Protein AF-A0AAW5SKD8-F1 (afdb_monomer_lite)

pLDDT: mean 79.46, std 9.54, range [43.84, 90.75]

Radius of gyration: 17.84 Å; chains: 1; bounding box: 37×30×56 Å

Organism: Mycolicibacterium novocastrense (NCBI:txid59813)

Sequence (119 aa):
MSRRPSKRQLEALELVAASRVQYGAEYPERSRRAAKRGHTIVPTFLIDGVAPYGSGHTTWSAVESRGWIVVRHDEVPKHSVAEQVRTYSTVTGFKTTTIPAHEEPIGSSWAGRYCSATC

Foldseek 3Di:
DDDDDDPLLVVVLVLQVVLQKKWFDLDQVVCVVCVVVQDDDDIAIDGNSHHDPDCNRVSVVVCVVVLQKDAPPVPQAKDKDAWDWDWDQDPVGIDIDIRHIDIDGPDPGRIDSRMHGDD

Structure (mmCIF, N/CA/C/O backbone):
data_AF-A0AAW5SKD8-F1
#
_entry.id   AF-A0AAW5SKD8-F1
#
loop_
_atom_site.group_PDB
_atom_site.id
_atom_site.type_symbol
_atom_site.label_atom_id
_atom_site.label_alt_id
_atom_site.label_comp_id
_atom_site.label_asym_id
_atom_site.label_entity_id
_atom_site.label_seq_id
_atom_site.pdbx_PDB_ins_code
_atom_site.Cartn_x
_atom_site.Cartn_y
_atom_site.Cartn_z
_atom_site.occupancy
_atom_site.B_iso_or_equiv
_atom_site.auth_seq_id
_atom_site.auth_comp_id
_atom_site.auth_asym_id
_atom_site.auth_atom_id
_atom_site.pdbx_PDB_model_num
ATOM 1 N N . MET A 1 1 ? -1.286 -3.388 -29.406 1.00 43.84 1 MET A N 1
ATOM 2 C CA . MET A 1 1 ? -0.249 -2.388 -29.754 1.00 43.84 1 MET A CA 1
ATOM 3 C C . MET A 1 1 ? 0.587 -2.095 -28.516 1.00 43.84 1 MET A C 1
ATOM 5 O O . MET A 1 1 ? 0.086 -1.450 -27.604 1.00 43.84 1 MET A O 1
ATOM 9 N N . SER A 1 2 ? 1.824 -2.599 -28.453 1.00 56.75 2 SER A N 1
ATOM 10 C CA . SER A 1 2 ? 2.762 -2.249 -27.378 1.00 56.75 2 SER A CA 1
ATOM 11 C C . SER A 1 2 ? 3.218 -0.802 -27.578 1.00 56.75 2 SER A C 1
ATOM 13 O O . SER A 1 2 ? 3.886 -0.478 -28.561 1.00 56.75 2 SER A O 1
ATOM 15 N N . ARG A 1 3 ? 2.765 0.101 -26.704 1.00 69.00 3 ARG A N 1
ATOM 16 C CA . ARG A 1 3 ? 3.181 1.508 -26.713 1.00 69.00 3 ARG A CA 1
ATOM 17 C C . ARG A 1 3 ? 4.540 1.573 -26.021 1.00 69.00 3 ARG A C 1
ATOM 19 O O . ARG A 1 3 ? 4.642 1.138 -24.878 1.00 69.00 3 ARG A O 1
ATOM 26 N N . ARG A 1 4 ? 5.561 2.101 -26.708 1.00 81.31 4 ARG A N 1
ATOM 27 C CA . ARG A 1 4 ? 6.901 2.288 -26.128 1.00 81.31 4 ARG A CA 1
ATOM 28 C C . ARG A 1 4 ? 6.794 3.001 -24.768 1.00 81.31 4 ARG A C 1
ATOM 30 O O . ARG A 1 4 ? 6.057 3.991 -24.692 1.00 81.31 4 ARG A O 1
ATOM 37 N N . PRO A 1 5 ? 7.498 2.525 -23.726 1.00 83.50 5 PRO A N 1
ATOM 38 C CA . PRO A 1 5 ? 7.490 3.171 -22.421 1.00 83.50 5 PRO A CA 1
ATOM 39 C C . PRO A 1 5 ? 8.001 4.612 -22.518 1.00 83.50 5 PRO A C 1
ATOM 41 O O . PRO A 1 5 ? 8.941 4.901 -23.260 1.00 83.50 5 PRO A O 1
ATOM 44 N N . SER A 1 6 ? 7.403 5.525 -21.756 1.00 88.12 6 SER A N 1
ATOM 45 C CA . SER A 1 6 ? 7.990 6.851 -21.546 1.00 88.12 6 SER A CA 1
ATOM 46 C C . SER A 1 6 ? 9.228 6.752 -20.649 1.00 88.12 6 SER A C 1
ATOM 48 O O . SER A 1 6 ? 9.383 5.787 -19.903 1.00 88.12 6 SER A O 1
ATOM 50 N N . LYS A 1 7 ? 10.081 7.784 -20.648 1.00 89.12 7 LYS A N 1
ATOM 51 C CA . LYS A 1 7 ? 11.273 7.831 -19.782 1.00 89.12 7 LYS A CA 1
ATOM 52 C C . LYS A 1 7 ? 10.944 7.550 -18.307 1.00 89.12 7 LYS A C 1
ATOM 54 O O . LYS A 1 7 ? 11.589 6.720 -17.687 1.00 89.12 7 LYS A O 1
ATOM 59 N N . ARG A 1 8 ? 9.870 8.152 -17.783 1.00 88.19 8 ARG A N 1
ATOM 60 C CA . ARG A 1 8 ? 9.416 7.928 -16.398 1.00 88.19 8 ARG A CA 1
ATOM 61 C C . ARG A 1 8 ? 8.910 6.506 -16.140 1.00 88.19 8 ARG A C 1
ATOM 63 O O . ARG A 1 8 ? 9.002 6.019 -15.023 1.00 88.19 8 ARG A O 1
ATOM 70 N N . GLN A 1 9 ? 8.349 5.845 -17.154 1.00 89.25 9 GLN A N 1
ATOM 71 C CA . GLN A 1 9 ? 7.934 4.444 -17.038 1.00 89.25 9 GLN A CA 1
ATOM 72 C C . GLN A 1 9 ? 9.144 3.511 -17.043 1.00 89.25 9 GLN A C 1
ATOM 74 O O . GLN A 1 9 ? 9.144 2.554 -16.282 1.00 89.25 9 GLN A O 1
ATOM 79 N N . LEU A 1 10 ? 10.177 3.807 -17.839 1.00 90.31 10 LEU A N 1
ATOM 80 C CA . LEU A 1 10 ? 11.447 3.075 -17.786 1.00 90.31 10 LEU A CA 1
ATOM 81 C C . LEU A 1 10 ? 12.107 3.219 -16.413 1.00 90.31 10 LEU A C 1
ATOM 83 O O . LEU A 1 10 ? 12.431 2.211 -15.804 1.00 90.31 10 LEU A O 1
ATOM 87 N N . GLU A 1 11 ? 12.198 4.443 -15.885 1.00 89.31 11 GLU A N 1
ATOM 88 C CA . GLU A 1 11 ? 12.722 4.698 -14.534 1.00 89.31 11 GLU A CA 1
ATOM 89 C C . GLU A 1 11 ? 11.941 3.910 -13.466 1.00 89.31 11 GLU A C 1
ATOM 91 O O . GLU A 1 11 ? 12.532 3.308 -12.573 1.00 89.31 11 GLU A O 1
ATOM 96 N N . ALA A 1 12 ? 10.609 3.847 -13.571 1.00 87.56 12 ALA A N 1
ATOM 97 C CA . ALA A 1 12 ? 9.793 3.040 -12.664 1.00 87.56 12 ALA A CA 1
ATOM 98 C C . ALA A 1 12 ? 10.125 1.538 -12.760 1.00 87.56 12 ALA A C 1
ATOM 100 O O . ALA A 1 12 ? 10.262 0.874 -11.734 1.00 87.56 12 ALA A O 1
ATOM 101 N N . LEU A 1 13 ? 10.299 1.004 -13.973 1.00 89.56 13 LEU A N 1
ATOM 102 C CA . LEU A 1 13 ? 10.683 -0.397 -14.180 1.00 89.56 13 LEU A CA 1
ATOM 103 C C . LEU A 1 13 ? 12.089 -0.694 -13.644 1.00 89.56 13 LEU A C 1
ATOM 105 O O . LEU A 1 13 ? 12.286 -1.724 -13.003 1.00 89.56 13 LEU A O 1
ATOM 109 N N . GLU A 1 14 ? 13.042 0.220 -13.831 1.00 90.75 14 GLU A N 1
ATOM 110 C CA . GLU A 1 14 ? 14.396 0.114 -13.276 1.00 90.75 14 GLU A CA 1
ATOM 111 C C . GLU A 1 14 ? 14.380 0.083 -11.743 1.00 90.75 14 GLU A C 1
ATOM 113 O O . GLU A 1 14 ? 15.077 -0.727 -11.132 1.00 90.75 14 GLU A O 1
ATOM 118 N N . LEU A 1 15 ? 13.543 0.905 -11.102 1.00 89.44 15 LEU A N 1
ATOM 119 C CA . LEU A 1 15 ? 13.384 0.900 -9.645 1.00 89.44 15 LEU A CA 1
ATOM 120 C C . LEU A 1 15 ? 12.797 -0.420 -9.126 1.00 89.44 15 LEU A C 1
ATOM 122 O O . LEU A 1 15 ? 13.221 -0.903 -8.071 1.00 89.44 15 LEU A O 1
ATOM 126 N N . VAL A 1 16 ? 11.845 -1.017 -9.851 1.00 87.44 16 VAL A N 1
ATOM 127 C CA . VAL A 1 16 ? 11.302 -2.343 -9.510 1.00 87.44 16 VAL A CA 1
ATOM 128 C C . VAL A 1 16 ? 12.361 -3.426 -9.698 1.00 87.44 16 VAL A C 1
ATOM 130 O O . VAL A 1 16 ? 12.546 -4.240 -8.797 1.00 87.44 16 VAL A O 1
ATOM 133 N N . ALA A 1 17 ? 13.102 -3.409 -10.810 1.00 86.62 17 ALA A N 1
ATOM 134 C CA . ALA A 1 17 ? 14.188 -4.356 -11.068 1.00 86.62 17 ALA A CA 1
ATOM 135 C C . ALA A 1 17 ? 15.298 -4.263 -10.006 1.00 86.62 17 ALA A C 1
ATOM 137 O O . ALA A 1 17 ? 15.799 -5.279 -9.529 1.00 86.62 17 ALA A O 1
ATOM 138 N N . ALA A 1 18 ? 15.614 -3.049 -9.547 1.00 87.12 18 ALA A N 1
ATOM 139 C CA . ALA A 1 18 ? 16.532 -2.802 -8.437 1.00 87.12 18 ALA A CA 1
ATOM 140 C C . ALA A 1 18 ? 15.954 -3.182 -7.058 1.00 87.12 18 ALA A C 1
ATOM 142 O O . ALA A 1 18 ? 16.607 -2.975 -6.035 1.00 87.12 18 ALA A O 1
ATOM 143 N N . SER A 1 19 ? 14.727 -3.710 -6.998 1.00 84.38 19 SER A N 1
ATOM 144 C CA . SER A 1 19 ? 14.020 -4.042 -5.760 1.00 84.38 19 SER A CA 1
ATOM 145 C C . SER A 1 19 ? 13.936 -2.855 -4.785 1.00 84.38 19 SER A C 1
ATOM 147 O O . SER A 1 19 ? 14.027 -3.024 -3.571 1.00 84.38 19 SER A O 1
ATOM 149 N N . ARG A 1 20 ? 13.790 -1.627 -5.287 1.00 86.31 20 ARG A N 1
ATOM 150 C CA . ARG A 1 20 ? 13.678 -0.409 -4.457 1.00 86.31 20 ARG A CA 1
ATOM 151 C C . ARG A 1 20 ? 12.237 -0.008 -4.159 1.00 86.31 20 ARG A C 1
ATOM 153 O O . ARG A 1 20 ? 11.987 0.942 -3.420 1.00 86.31 20 ARG A O 1
ATOM 160 N N . VAL A 1 21 ? 11.289 -0.744 -4.729 1.00 87.19 21 VAL A N 1
ATOM 161 C CA . VAL A 1 21 ? 9.862 -0.449 -4.658 1.00 87.19 21 VAL A CA 1
ATOM 162 C C . VAL A 1 21 ? 9.195 -1.369 -3.651 1.00 87.19 21 VAL A C 1
ATOM 164 O O . VAL A 1 21 ? 9.376 -2.586 -3.666 1.00 87.19 21 VAL A O 1
ATOM 167 N N . GLN A 1 22 ? 8.405 -0.767 -2.780 1.00 85.62 22 GLN A N 1
ATOM 168 C CA . GLN A 1 22 ? 7.535 -1.438 -1.829 1.00 85.62 22 GLN A CA 1
ATOM 169 C C . GLN A 1 22 ? 6.090 -1.043 -2.129 1.00 85.62 22 GLN A C 1
ATOM 171 O O . GLN A 1 22 ? 5.831 -0.036 -2.789 1.00 85.62 22 GLN A O 1
ATOM 176 N N . TYR A 1 23 ? 5.149 -1.830 -1.627 1.00 83.25 23 TYR A N 1
ATOM 177 C CA . TYR A 1 23 ? 3.734 -1.498 -1.652 1.00 83.25 23 TYR A CA 1
ATOM 178 C C . TYR A 1 23 ? 3.224 -1.429 -0.217 1.00 83.25 23 TYR A C 1
ATOM 180 O O . TYR A 1 23 ? 3.483 -2.338 0.578 1.00 83.25 23 TYR A O 1
ATOM 188 N N . GLY A 1 24 ? 2.580 -0.321 0.145 1.00 81.19 24 GLY A N 1
ATOM 189 C CA . GLY A 1 24 ? 2.235 -0.071 1.535 1.00 81.19 24 GLY A CA 1
ATOM 190 C C . GLY A 1 24 ? 1.833 1.353 1.884 1.00 81.19 24 GLY A C 1
ATOM 191 O O . GLY A 1 24 ? 1.508 2.164 1.023 1.00 81.19 24 GLY A O 1
ATOM 192 N N . ALA A 1 25 ? 1.867 1.664 3.178 1.00 80.62 25 ALA A N 1
ATOM 193 C CA . ALA A 1 25 ? 1.653 3.015 3.679 1.00 80.62 25 ALA A CA 1
ATOM 194 C C . ALA A 1 25 ? 2.972 3.694 4.061 1.00 80.62 25 ALA A C 1
ATOM 196 O O . ALA A 1 25 ? 3.716 3.187 4.897 1.00 80.62 25 ALA A O 1
ATOM 197 N N . GLU A 1 26 ? 3.197 4.891 3.513 1.00 81.44 26 GLU A N 1
ATOM 198 C CA . GLU A 1 26 ? 4.344 5.761 3.823 1.00 81.44 26 GLU A CA 1
ATOM 199 C C . GLU A 1 26 ? 4.443 6.088 5.322 1.00 81.44 26 GLU A C 1
ATOM 201 O O . GLU A 1 26 ? 5.528 6.167 5.891 1.00 81.44 26 GLU A O 1
ATOM 206 N N . TYR A 1 27 ? 3.291 6.220 5.989 1.00 82.25 27 TYR A N 1
ATOM 207 C CA . TYR A 1 27 ? 3.199 6.490 7.424 1.00 82.25 27 TYR A CA 1
ATOM 208 C C . TYR A 1 27 ? 2.425 5.371 8.145 1.00 82.25 27 TYR A C 1
ATOM 210 O O . TYR A 1 27 ? 1.216 5.515 8.381 1.00 82.25 27 TYR A O 1
ATOM 218 N N . PRO A 1 28 ? 3.089 4.265 8.537 1.00 76.19 28 PRO A N 1
ATOM 219 C CA . PRO A 1 28 ? 2.440 3.105 9.154 1.00 76.19 28 PRO A CA 1
ATOM 220 C C . PRO A 1 28 ? 1.650 3.446 10.423 1.00 76.19 28 PRO A C 1
ATOM 222 O O . PRO A 1 28 ? 0.481 3.090 10.548 1.00 76.19 28 PRO A O 1
ATOM 225 N N . GLU A 1 29 ? 2.231 4.225 11.342 1.00 78.44 29 GLU A N 1
ATOM 226 C CA . GLU A 1 29 ? 1.570 4.576 12.611 1.00 78.44 29 GLU A CA 1
ATOM 227 C C . GLU A 1 29 ? 0.375 5.517 12.439 1.00 78.44 29 GLU A C 1
ATOM 229 O O . GLU A 1 29 ? -0.576 5.492 13.226 1.00 78.44 29 GLU A O 1
ATOM 234 N N . ARG A 1 30 ? 0.407 6.380 11.419 1.00 81.19 30 ARG A N 1
ATOM 235 C CA . ARG A 1 30 ? -0.745 7.219 11.069 1.00 81.19 30 ARG A CA 1
ATOM 236 C C . ARG A 1 30 ? -1.868 6.350 10.515 1.00 81.19 30 ARG A C 1
ATOM 238 O O . ARG A 1 30 ? -3.021 6.519 10.902 1.00 81.19 30 ARG A O 1
ATOM 245 N N . SER A 1 31 ? -1.507 5.405 9.659 1.00 78.94 31 SER A N 1
ATOM 246 C CA . SER A 1 31 ? -2.436 4.499 8.995 1.00 78.94 31 SER A CA 1
ATOM 247 C C . SER A 1 31 ? -3.100 3.542 9.984 1.00 78.94 31 SER A C 1
ATOM 249 O O . SER A 1 31 ? -4.322 3.441 10.006 1.00 78.94 31 SER A O 1
ATOM 251 N N . ARG A 1 32 ? -2.332 2.981 10.926 1.00 76.19 32 ARG A N 1
ATOM 252 C CA . ARG A 1 32 ? -2.863 2.186 12.043 1.00 76.19 32 ARG A CA 1
ATOM 253 C C . ARG A 1 32 ? -3.826 2.989 12.917 1.00 76.19 32 ARG A C 1
ATOM 255 O O . ARG A 1 32 ? -4.868 2.489 13.326 1.00 76.19 32 ARG A O 1
ATOM 262 N N . ARG A 1 33 ? -3.512 4.255 13.214 1.00 80.00 33 ARG A N 1
ATOM 263 C CA . ARG A 1 33 ? -4.420 5.132 13.979 1.00 80.00 33 ARG A CA 1
ATOM 264 C C . ARG A 1 33 ? -5.713 5.446 13.228 1.00 80.00 33 ARG A C 1
ATOM 266 O O . ARG A 1 33 ? -6.750 5.594 13.871 1.00 80.00 33 ARG A O 1
ATOM 273 N N . ALA A 1 34 ? -5.649 5.571 11.908 1.00 79.44 34 ALA A N 1
ATOM 274 C CA . ALA A 1 34 ? -6.807 5.819 11.061 1.00 79.44 34 ALA A CA 1
ATOM 275 C C . ALA A 1 34 ? -7.697 4.571 10.926 1.00 79.44 34 ALA A C 1
ATOM 277 O O . ALA A 1 34 ? -8.907 4.687 11.117 1.00 79.44 34 ALA A O 1
ATOM 278 N N . ALA A 1 35 ? -7.110 3.389 10.719 1.00 75.44 35 ALA A N 1
ATOM 279 C CA . ALA A 1 35 ? -7.833 2.115 10.686 1.00 75.44 35 ALA A CA 1
ATOM 280 C C . ALA A 1 35 ? -8.564 1.840 12.011 1.00 75.44 35 ALA A C 1
ATOM 282 O O . ALA A 1 35 ? -9.777 1.650 12.026 1.00 75.44 35 ALA A O 1
ATOM 283 N N . LYS A 1 36 ? -7.897 2.084 13.149 1.00 75.88 36 LYS A N 1
ATOM 284 C CA . LYS A 1 36 ? -8.513 2.065 14.491 1.00 75.88 36 LYS A CA 1
ATOM 285 C C . LYS A 1 36 ? -9.689 3.030 14.690 1.00 75.88 36 LYS A C 1
ATOM 287 O O . LYS A 1 36 ? -10.314 2.985 15.751 1.00 75.88 36 LYS A O 1
ATOM 292 N N . ARG A 1 37 ? -9.943 3.954 13.763 1.00 78.25 37 ARG A N 1
ATOM 293 C CA . ARG A 1 37 ? -11.086 4.884 13.761 1.00 78.25 37 ARG A CA 1
ATOM 294 C C . ARG A 1 37 ? -12.108 4.553 12.665 1.00 78.25 37 ARG A C 1
ATOM 296 O O . ARG A 1 37 ? -13.049 5.316 12.488 1.00 78.25 37 ARG A O 1
ATOM 303 N N . GLY A 1 38 ? -11.932 3.440 11.954 1.00 69.06 38 GLY A N 1
ATOM 304 C CA . GLY A 1 38 ? -12.792 2.999 10.859 1.00 69.06 38 GLY A CA 1
ATOM 305 C C . GLY A 1 38 ? -12.503 3.663 9.517 1.00 69.06 38 GLY A C 1
ATOM 306 O O . GLY A 1 38 ? -13.367 3.662 8.647 1.00 69.06 38 GLY A O 1
ATOM 307 N N . HIS A 1 39 ? -11.320 4.255 9.329 1.00 76.62 39 HIS A N 1
ATOM 308 C CA . HIS A 1 39 ? -10.933 4.795 8.028 1.00 76.62 39 HIS A CA 1
ATOM 309 C C . HIS A 1 39 ? -10.215 3.744 7.187 1.00 76.62 39 HIS A C 1
ATOM 311 O O . HIS A 1 39 ? -9.217 3.167 7.620 1.00 76.62 39 HIS A O 1
ATOM 317 N N . THR A 1 40 ? -10.679 3.570 5.952 1.00 69.00 40 THR A N 1
ATOM 318 C CA . THR A 1 40 ? -9.974 2.785 4.940 1.00 69.00 40 THR A CA 1
ATOM 319 C C . THR A 1 40 ? -8.665 3.474 4.582 1.00 69.00 40 THR A C 1
ATOM 321 O O . THR A 1 40 ? -8.649 4.643 4.195 1.00 69.00 40 THR A O 1
ATOM 324 N N . ILE A 1 41 ? -7.562 2.741 4.692 1.00 72.81 41 ILE A N 1
ATOM 325 C CA . ILE A 1 41 ? -6.270 3.178 4.178 1.00 72.81 41 ILE A CA 1
ATOM 326 C C . ILE A 1 41 ? -6.005 2.449 2.873 1.00 72.81 41 ILE A C 1
ATOM 328 O O . ILE A 1 41 ? -6.062 1.223 2.821 1.00 72.81 41 ILE A O 1
ATOM 332 N N . VAL A 1 42 ? -5.706 3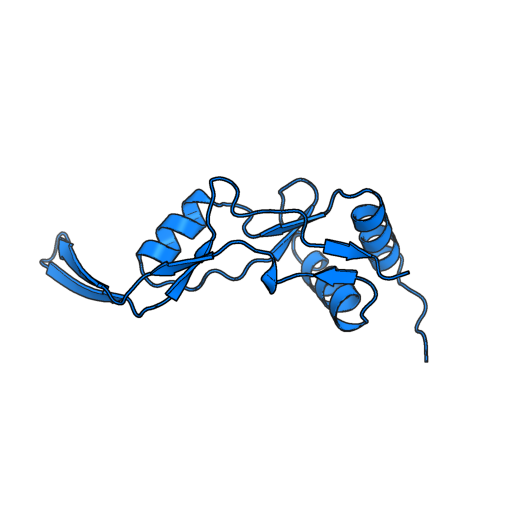.220 1.833 1.00 73.69 42 VAL A N 1
ATOM 333 C CA . VAL A 1 42 ? -5.343 2.696 0.519 1.00 73.69 42 VAL A CA 1
ATOM 334 C C . VAL A 1 42 ? -3.816 2.610 0.457 1.00 73.69 42 VAL A C 1
ATOM 336 O O . VAL A 1 42 ? -3.160 3.651 0.568 1.00 73.69 42 VAL A O 1
ATOM 339 N N . PRO A 1 43 ? -3.229 1.407 0.334 1.00 76.94 43 PRO A N 1
ATOM 340 C CA . PRO A 1 43 ? -1.797 1.266 0.120 1.00 76.94 43 PRO A CA 1
ATOM 341 C C . PRO A 1 43 ? -1.373 1.924 -1.199 1.00 76.94 43 PRO A C 1
ATOM 343 O O . PRO A 1 43 ? -2.156 2.062 -2.137 1.00 76.94 43 PRO A O 1
ATOM 346 N N . THR A 1 44 ? -0.115 2.332 -1.281 1.00 84.31 44 THR A N 1
ATOM 347 C CA . THR A 1 44 ? 0.478 2.942 -2.470 1.00 84.31 44 THR A CA 1
ATOM 348 C C . THR A 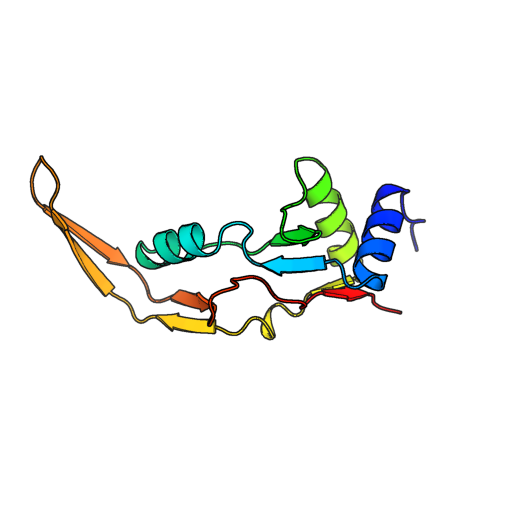1 44 ? 1.862 2.361 -2.727 1.00 84.31 44 THR A C 1
ATOM 350 O O . THR A 1 44 ? 2.469 1.732 -1.861 1.00 84.31 44 THR A O 1
ATOM 353 N N . PHE A 1 45 ? 2.388 2.603 -3.924 1.00 86.56 45 PHE A N 1
ATOM 354 C CA . PHE A 1 45 ? 3.801 2.405 -4.212 1.00 86.56 45 PHE A CA 1
ATOM 355 C C . PHE A 1 45 ? 4.650 3.311 -3.325 1.00 86.56 45 PHE A C 1
ATOM 357 O O . PHE A 1 45 ? 4.324 4.486 -3.149 1.00 86.56 45 PHE A O 1
ATOM 364 N N . LEU A 1 46 ? 5.741 2.761 -2.805 1.00 87.25 46 LEU A N 1
ATOM 365 C CA . LEU A 1 46 ? 6.748 3.457 -2.021 1.00 87.25 46 LEU A CA 1
ATOM 366 C C . LEU A 1 46 ? 8.113 3.206 -2.657 1.00 87.25 46 LEU A C 1
ATOM 368 O O . LEU A 1 46 ? 8.516 2.057 -2.831 1.00 87.25 46 LEU A O 1
ATOM 372 N N . ILE A 1 47 ? 8.827 4.274 -2.991 1.00 88.19 47 ILE A N 1
ATOM 373 C CA . ILE A 1 47 ? 10.199 4.225 -3.498 1.00 88.19 47 ILE A CA 1
ATOM 374 C C . ILE A 1 47 ? 11.099 4.543 -2.313 1.00 88.19 47 ILE A C 1
ATOM 376 O O . ILE A 1 47 ? 11.006 5.631 -1.749 1.00 88.19 47 ILE A O 1
ATOM 380 N N . ASP A 1 48 ? 11.901 3.569 -1.881 1.00 85.50 48 ASP A N 1
ATOM 381 C CA . ASP A 1 48 ? 12.741 3.686 -0.680 1.00 85.50 48 ASP A CA 1
ATOM 382 C C . ASP A 1 48 ? 11.963 4.160 0.570 1.00 85.50 48 ASP A C 1
ATOM 384 O O . ASP A 1 48 ? 12.477 4.889 1.415 1.00 85.50 48 ASP A O 1
ATOM 388 N N . GLY A 1 49 ? 10.696 3.745 0.682 1.00 81.69 49 GLY A N 1
ATOM 389 C CA . GLY A 1 49 ? 9.807 4.086 1.799 1.00 81.69 49 GLY A CA 1
ATOM 390 C C . GLY A 1 49 ? 8.980 5.365 1.621 1.00 81.69 49 GLY A C 1
ATOM 391 O O . GLY A 1 49 ? 8.145 5.647 2.476 1.00 81.69 49 GLY A O 1
ATOM 392 N N . VAL A 1 50 ? 9.150 6.102 0.518 1.00 83.75 50 VAL A N 1
ATOM 393 C CA . VAL A 1 50 ? 8.469 7.385 0.266 1.00 83.75 50 VAL A CA 1
ATOM 394 C C . VAL A 1 50 ? 7.451 7.254 -0.863 1.00 83.75 50 VAL A C 1
ATOM 396 O O . VAL A 1 50 ? 7.726 6.632 -1.893 1.00 83.75 50 VAL A O 1
ATOM 399 N N . ALA A 1 51 ? 6.270 7.850 -0.696 1.00 84.94 51 ALA A N 1
ATOM 400 C CA . ALA A 1 51 ? 5.249 7.824 -1.738 1.00 84.94 51 ALA A CA 1
ATOM 401 C C . ALA A 1 51 ? 5.628 8.748 -2.920 1.00 84.94 51 ALA A C 1
ATOM 403 O O . ALA A 1 51 ? 6.114 9.864 -2.720 1.00 84.94 51 ALA A O 1
ATOM 404 N N . PRO A 1 52 ? 5.403 8.327 -4.177 1.00 83.88 52 PRO A N 1
ATOM 405 C CA . PRO A 1 52 ? 5.749 9.121 -5.350 1.00 83.88 52 PRO A CA 1
ATOM 406 C C . PRO A 1 52 ? 4.813 10.329 -5.498 1.00 83.88 52 PRO A C 1
ATOM 408 O O . PRO A 1 52 ? 3.655 10.184 -5.865 1.00 83.88 52 PRO A O 1
ATOM 411 N N . TYR A 1 53 ? 5.318 11.542 -5.288 1.00 78.38 53 TYR A N 1
ATOM 412 C CA . TYR A 1 53 ? 4.493 12.754 -5.295 1.00 78.38 53 TYR A CA 1
ATOM 413 C C . TYR A 1 53 ? 3.920 13.129 -6.682 1.00 78.38 53 TYR A C 1
ATOM 415 O O . TYR A 1 53 ? 4.545 12.936 -7.733 1.00 78.38 53 TYR A O 1
ATOM 423 N N . GLY A 1 54 ? 2.725 13.732 -6.692 1.00 81.88 54 GLY A N 1
ATOM 424 C CA . GLY A 1 54 ? 2.094 14.323 -7.878 1.00 81.88 54 GLY A CA 1
ATOM 425 C C . GLY A 1 54 ? 1.929 13.344 -9.048 1.00 81.88 54 GLY A C 1
ATOM 426 O O . GLY A 1 54 ? 1.337 12.276 -8.912 1.00 81.88 54 GLY A O 1
ATOM 427 N N . SER A 1 55 ? 2.477 13.701 -10.217 1.00 78.12 55 SER A N 1
ATOM 428 C CA . SER A 1 55 ? 2.424 12.870 -11.440 1.00 78.12 55 SER A CA 1
ATOM 429 C C . SER A 1 55 ? 3.174 11.527 -11.347 1.00 78.12 55 SER A C 1
ATOM 431 O O . SER A 1 55 ? 3.145 10.729 -12.286 1.00 78.12 55 SER A O 1
ATOM 433 N N . GLY A 1 56 ? 3.861 11.263 -10.232 1.00 82.44 56 GLY A N 1
ATOM 434 C CA . GLY A 1 56 ? 4.453 9.960 -9.953 1.00 82.44 56 GLY A CA 1
ATOM 435 C C . GLY A 1 56 ? 3.389 8.869 -9.826 1.00 82.44 56 GLY A C 1
ATOM 436 O O . GLY A 1 56 ? 3.506 7.839 -10.485 1.00 82.44 56 GLY A O 1
ATOM 437 N N . HIS A 1 57 ? 2.302 9.120 -9.088 1.00 83.31 57 HIS A N 1
ATOM 438 C CA . HIS A 1 57 ? 1.210 8.152 -8.921 1.00 83.31 57 HIS A CA 1
ATOM 439 C C . HIS A 1 57 ? 0.607 7.701 -10.255 1.00 83.31 57 HIS A C 1
ATOM 441 O O . HIS A 1 57 ? 0.441 6.507 -10.483 1.00 83.31 57 HIS A O 1
ATOM 447 N N . THR A 1 58 ? 0.347 8.635 -11.176 1.00 85.38 58 THR A N 1
ATOM 448 C CA . THR A 1 58 ? -0.215 8.296 -12.494 1.00 85.38 58 THR A CA 1
ATOM 449 C C . THR A 1 58 ? 0.743 7.457 -13.330 1.00 85.38 58 THR A C 1
ATOM 451 O O . THR A 1 58 ? 0.300 6.614 -14.106 1.00 85.38 58 THR A O 1
ATOM 454 N N . THR A 1 59 ? 2.053 7.652 -13.155 1.00 88.50 59 THR A N 1
ATOM 455 C CA . THR A 1 59 ? 3.068 6.820 -13.804 1.00 88.50 59 THR A CA 1
ATOM 456 C C . THR A 1 59 ? 2.980 5.396 -13.275 1.00 88.50 59 THR A C 1
ATOM 458 O O . THR A 1 59 ? 2.795 4.492 -14.082 1.00 88.50 59 THR A O 1
ATOM 461 N N . TRP A 1 60 ? 3.015 5.208 -11.952 1.00 87.31 60 TRP A N 1
ATOM 462 C CA . TRP A 1 60 ? 2.935 3.897 -11.300 1.00 87.31 60 TRP A CA 1
ATOM 463 C C . TRP A 1 60 ? 1.645 3.132 -11.631 1.00 87.31 60 TRP A C 1
ATOM 465 O O . TRP A 1 60 ? 1.708 1.983 -12.066 1.00 87.31 60 TRP A O 1
ATOM 475 N N . SER A 1 61 ? 0.484 3.792 -11.573 1.00 86.19 61 SER A N 1
ATOM 476 C CA . SER A 1 61 ? -0.787 3.186 -11.996 1.00 86.19 61 SER A CA 1
ATOM 477 C C . SER A 1 61 ? -0.796 2.808 -13.482 1.00 86.19 61 SER A C 1
ATOM 479 O O . SER A 1 61 ? -1.404 1.814 -13.877 1.00 86.19 61 SER A O 1
ATOM 481 N N . ALA A 1 62 ? -0.113 3.573 -14.339 1.00 87.38 62 ALA A N 1
ATOM 482 C CA . ALA A 1 62 ? -0.019 3.274 -15.766 1.00 87.38 62 ALA A CA 1
ATOM 483 C C . ALA A 1 62 ? 0.934 2.107 -16.087 1.00 87.38 62 ALA A C 1
ATOM 485 O O . ALA A 1 62 ? 0.764 1.470 -17.124 1.00 87.38 62 ALA A O 1
ATOM 486 N N . VAL A 1 63 ? 1.950 1.838 -15.259 1.00 88.12 63 VAL A N 1
ATOM 487 C CA . VAL A 1 63 ? 2.818 0.650 -15.412 1.00 88.12 63 VAL A CA 1
ATOM 488 C C . VAL A 1 63 ? 2.116 -0.603 -14.879 1.00 88.12 63 VAL A C 1
ATOM 490 O O . VAL A 1 63 ? 2.170 -1.641 -15.536 1.00 88.12 63 VAL A O 1
ATOM 493 N N . GLU A 1 64 ? 1.393 -0.492 -13.759 1.00 86.75 64 GLU A N 1
ATOM 494 C CA . GLU A 1 64 ? 0.588 -1.584 -13.184 1.00 86.75 64 GLU A CA 1
ATOM 495 C C . GLU A 1 64 ? -0.573 -1.983 -14.104 1.00 86.75 64 GLU A C 1
ATOM 497 O O . GLU A 1 64 ? -0.693 -3.143 -14.481 1.00 86.75 64 GLU A O 1
ATOM 502 N N . SER A 1 65 ? -1.386 -1.024 -14.562 1.00 86.56 65 SER A N 1
ATOM 503 C CA . SER A 1 65 ? -2.531 -1.306 -15.454 1.00 86.56 65 SER A CA 1
ATOM 504 C C . SER A 1 65 ? -2.139 -1.913 -16.804 1.00 86.56 65 SER A C 1
ATOM 506 O O . SER A 1 65 ? -2.959 -2.557 -17.454 1.00 86.56 65 SER A O 1
ATOM 508 N N . ARG A 1 66 ? -0.888 -1.722 -17.239 1.00 87.44 66 ARG A N 1
ATOM 509 C CA . ARG A 1 66 ? -0.334 -2.363 -18.441 1.00 87.44 66 ARG A CA 1
ATOM 510 C C . ARG A 1 66 ? 0.233 -3.759 -18.187 1.00 87.44 66 ARG A C 1
ATOM 512 O O . ARG A 1 66 ? 0.677 -4.392 -19.140 1.00 87.44 66 ARG A O 1
ATOM 519 N N . GLY A 1 67 ? 0.246 -4.219 -16.938 1.00 85.25 67 GLY A N 1
ATOM 520 C CA . GLY A 1 67 ? 0.810 -5.505 -16.539 1.00 85.25 67 GLY A CA 1
ATOM 521 C C . GLY A 1 67 ? 2.333 -5.567 -16.626 1.00 85.25 67 GLY A C 1
ATOM 522 O O . GLY A 1 67 ? 2.885 -6.660 -16.651 1.00 85.25 67 GLY A O 1
ATOM 523 N N . TRP A 1 68 ? 3.026 -4.426 -16.705 1.00 87.69 68 TRP A N 1
ATOM 524 C CA . TRP A 1 68 ? 4.498 -4.396 -16.742 1.00 87.69 68 TRP A CA 1
ATOM 525 C C . TRP A 1 68 ? 5.107 -4.590 -15.351 1.00 87.69 68 TRP A C 1
ATOM 527 O O . TRP A 1 68 ? 6.262 -4.989 -15.216 1.00 87.69 68 TRP A O 1
ATOM 537 N N . ILE A 1 69 ? 4.316 -4.306 -14.320 1.00 87.06 69 ILE A N 1
ATOM 538 C CA . ILE A 1 69 ? 4.603 -4.652 -12.935 1.00 87.06 69 ILE A CA 1
ATOM 539 C C . ILE A 1 69 ? 3.384 -5.366 -12.360 1.00 87.06 69 ILE A C 1
ATOM 541 O O . ILE A 1 69 ? 2.248 -5.016 -12.688 1.00 87.06 69 ILE A O 1
ATOM 545 N N . VAL A 1 70 ? 3.624 -6.336 -11.487 1.00 83.25 70 VAL A N 1
ATOM 546 C CA . VAL A 1 70 ? 2.586 -7.019 -10.716 1.00 83.25 70 VAL A CA 1
ATOM 547 C C . VAL A 1 70 ? 2.747 -6.634 -9.256 1.00 83.25 70 VAL A C 1
ATOM 549 O O . VAL A 1 70 ? 3.821 -6.813 -8.673 1.00 83.25 70 VAL A O 1
ATOM 552 N N . VAL A 1 71 ? 1.664 -6.118 -8.679 1.00 80.44 71 VAL A N 1
ATOM 553 C CA . VAL A 1 71 ? 1.533 -5.895 -7.242 1.00 80.44 71 VAL A CA 1
ATOM 554 C C . VAL A 1 71 ? 0.739 -7.052 -6.649 1.00 80.44 71 VAL A C 1
ATOM 556 O O . VAL A 1 71 ? -0.419 -7.271 -7.006 1.00 80.44 71 VAL A O 1
ATOM 559 N N . ARG A 1 72 ? 1.360 -7.800 -5.740 1.00 76.25 72 ARG A N 1
ATOM 560 C CA . ARG A 1 72 ? 0.722 -8.887 -4.993 1.00 76.25 72 ARG A CA 1
ATOM 561 C C . ARG A 1 72 ? -0.022 -8.322 -3.791 1.00 76.25 72 ARG A C 1
ATOM 563 O O . ARG A 1 72 ? 0.453 -8.337 -2.658 1.00 76.25 72 ARG A O 1
ATOM 570 N N . HIS A 1 73 ? -1.185 -7.741 -4.074 1.00 70.50 73 HIS A N 1
ATOM 571 C CA . HIS A 1 73 ? -2.083 -7.151 -3.071 1.00 70.50 73 HIS A CA 1
ATOM 572 C C . HIS A 1 73 ? -2.552 -8.168 -2.017 1.00 70.50 73 HIS A C 1
ATOM 574 O O . HIS A 1 73 ? -2.911 -7.786 -0.903 1.00 70.50 73 HIS A O 1
ATOM 580 N N . ASP A 1 74 ? -2.547 -9.447 -2.383 1.00 66.44 74 ASP A N 1
ATOM 581 C CA . ASP A 1 74 ? -2.885 -10.622 -1.582 1.00 66.44 74 ASP A CA 1
ATOM 582 C C . ASP A 1 74 ? -1.780 -11.033 -0.602 1.00 66.44 74 ASP A C 1
ATOM 584 O O . ASP A 1 74 ? -2.072 -11.562 0.468 1.00 66.44 74 ASP A O 1
ATOM 588 N N . GLU A 1 75 ? -0.518 -10.746 -0.922 1.00 68.50 75 GLU A N 1
ATOM 589 C CA . GLU A 1 75 ? 0.618 -11.074 -0.056 1.00 68.50 75 GLU A CA 1
ATOM 590 C C . GLU A 1 75 ? 0.843 -10.066 1.069 1.00 68.50 75 GLU A C 1
ATOM 592 O O . GLU A 1 75 ? 1.660 -10.323 1.954 1.00 68.50 75 GLU A O 1
ATOM 597 N N . VAL A 1 76 ? 0.123 -8.938 1.069 1.00 71.56 76 VAL A N 1
ATOM 598 C CA . VAL A 1 76 ? 0.123 -8.002 2.195 1.00 71.56 76 VAL A CA 1
ATOM 599 C C . VAL A 1 76 ? -0.517 -8.723 3.387 1.00 71.56 76 VAL A C 1
ATOM 601 O O . VAL A 1 76 ? -1.729 -8.948 3.363 1.00 71.56 76 VAL A O 1
ATOM 604 N N . PRO A 1 77 ? 0.239 -9.086 4.442 1.00 71.06 77 PRO A N 1
ATOM 605 C CA . PRO A 1 77 ? -0.312 -9.808 5.575 1.00 71.06 77 PRO A CA 1
ATOM 606 C C . PRO A 1 77 ? -1.347 -8.918 6.240 1.00 71.06 77 PRO A C 1
ATOM 608 O O . PRO A 1 77 ? -1.027 -7.784 6.592 1.00 71.06 77 PRO A O 1
ATOM 611 N N . LYS A 1 78 ? -2.572 -9.407 6.422 1.00 75.50 78 LYS A N 1
ATOM 612 C CA . LYS A 1 78 ? -3.658 -8.676 7.080 1.00 75.50 78 LYS A CA 1
ATOM 613 C C . LYS A 1 78 ? -4.321 -9.548 8.134 1.00 75.50 78 LYS A C 1
ATOM 615 O O . LYS A 1 78 ? -4.368 -10.766 8.005 1.00 75.50 78 LYS A O 1
ATOM 620 N N . HIS A 1 79 ? -4.846 -8.911 9.169 1.00 75.06 79 HIS A N 1
ATOM 621 C CA . HIS A 1 79 ? -5.755 -9.521 10.122 1.00 75.06 79 HIS A CA 1
ATOM 622 C C . HIS A 1 79 ? -7.117 -8.837 10.036 1.00 75.06 79 HIS A C 1
ATOM 624 O O . HIS A 1 79 ? -7.218 -7.640 9.759 1.00 75.06 79 HIS A O 1
ATOM 630 N N . SER A 1 80 ? -8.167 -9.617 10.266 1.00 79.62 80 SER A N 1
ATOM 631 C CA . SER A 1 80 ? -9.531 -9.111 10.353 1.00 79.62 80 SER A CA 1
ATOM 632 C C . SER A 1 80 ? -9.751 -8.456 11.712 1.00 79.62 80 SER A C 1
ATOM 634 O O . SER A 1 80 ? -9.531 -9.077 12.754 1.00 79.62 80 SER A O 1
ATOM 636 N N . VAL A 1 81 ? -10.258 -7.230 11.700 1.00 80.81 81 VAL A N 1
ATOM 637 C CA . VAL A 1 81 ? -10.756 -6.524 12.876 1.00 80.81 81 VAL A CA 1
ATOM 638 C C . VAL A 1 81 ? -12.278 -6.601 12.855 1.00 80.81 81 VAL A C 1
ATOM 640 O O . VAL A 1 81 ? -12.917 -6.148 11.906 1.00 80.81 81 VAL A O 1
ATOM 643 N N . ALA A 1 82 ? -12.861 -7.198 13.897 1.00 85.31 82 ALA A N 1
ATOM 644 C CA . ALA A 1 82 ? -14.312 -7.269 14.058 1.00 85.31 82 ALA A CA 1
ATOM 645 C C . ALA A 1 82 ? -14.930 -5.869 14.217 1.00 85.31 82 ALA A C 1
ATOM 647 O O . ALA A 1 82 ? -14.240 -4.919 14.592 1.00 85.31 82 ALA A O 1
ATOM 648 N N . GLU A 1 83 ? -16.235 -5.755 13.965 1.00 87.44 83 GLU A N 1
ATOM 649 C CA . GLU A 1 83 ? -16.983 -4.523 14.220 1.00 87.44 83 GLU A CA 1
ATOM 650 C C . GLU A 1 83 ? -16.830 -4.082 15.684 1.00 87.44 83 GLU A C 1
ATOM 652 O O . GLU A 1 83 ? -16.878 -4.897 16.609 1.00 87.44 83 GLU A O 1
ATOM 657 N N . GLN A 1 84 ? -16.620 -2.784 15.901 1.00 85.69 84 GLN A N 1
ATOM 658 C CA . GLN A 1 84 ? -16.420 -2.209 17.229 1.00 85.69 84 GLN A CA 1
ATOM 659 C C . GLN A 1 84 ? -17.308 -0.991 17.431 1.00 85.69 84 GLN A C 1
ATOM 661 O O . GLN A 1 84 ? -17.260 -0.035 16.661 1.00 85.69 84 GLN A O 1
ATOM 666 N N . VAL A 1 85 ? -18.040 -0.970 18.541 1.00 87.75 85 VAL A N 1
ATOM 667 C CA . VAL A 1 85 ? -18.713 0.238 19.021 1.00 87.75 85 VAL A CA 1
ATOM 668 C C . VAL A 1 85 ? -17.776 0.947 19.990 1.00 87.75 85 VAL A C 1
ATOM 670 O O . VAL A 1 85 ? -17.362 0.373 20.998 1.00 87.75 85 VAL A O 1
ATOM 673 N N . ARG A 1 86 ? -17.408 2.193 19.683 1.00 84.56 86 ARG A N 1
ATOM 674 C CA . ARG A 1 86 ? -16.537 3.004 20.539 1.00 84.56 86 ARG A CA 1
ATOM 675 C C . ARG A 1 86 ? -17.226 4.279 20.976 1.00 84.56 86 ARG A C 1
ATOM 677 O O . ARG A 1 86 ? -17.752 5.023 20.151 1.00 84.56 86 ARG A O 1
ATOM 684 N N . THR A 1 87 ? -17.132 4.556 22.270 1.00 85.06 87 THR A N 1
ATOM 685 C CA . THR A 1 87 ? -17.578 5.812 22.868 1.00 85.06 87 THR A CA 1
ATOM 686 C C . THR A 1 87 ? -16.364 6.682 23.156 1.00 85.06 87 THR A C 1
ATOM 688 O O . THR A 1 87 ? -15.451 6.282 23.875 1.00 85.06 87 THR A O 1
ATOM 691 N N . TYR A 1 88 ? -16.348 7.876 22.578 1.00 82.00 88 TYR A N 1
ATOM 692 C CA . TYR A 1 88 ? -15.318 8.886 22.771 1.00 82.00 88 TYR A CA 1
ATOM 693 C C . TYR A 1 88 ? -15.853 9.970 23.698 1.00 82.00 88 TYR A C 1
ATOM 695 O O . TYR A 1 88 ? -16.975 10.436 23.507 1.00 82.00 88 TYR A O 1
ATOM 703 N N . SER A 1 89 ? -15.050 10.407 24.664 1.00 86.12 89 SER A N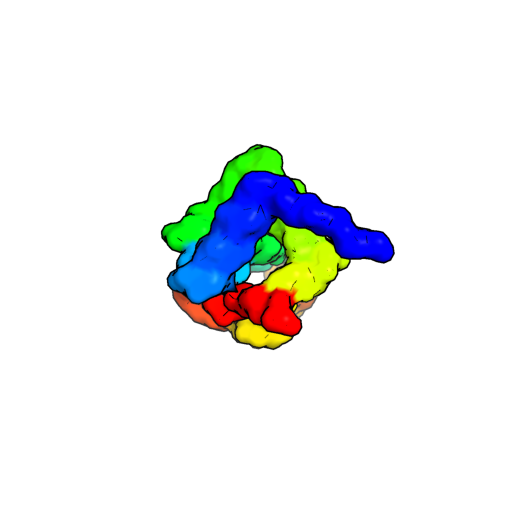 1
ATOM 704 C CA . SER A 1 89 ? -15.309 11.661 25.364 1.00 86.12 89 SER A CA 1
ATOM 705 C C . SER A 1 89 ? -14.800 12.831 24.520 1.00 86.12 89 SER A C 1
ATOM 707 O O . SER A 1 89 ? -13.700 12.804 23.963 1.00 86.12 89 SER A O 1
ATOM 709 N N . THR A 1 90 ? -15.619 13.865 24.400 1.00 82.19 90 THR A N 1
ATOM 710 C CA . THR A 1 90 ? -15.276 15.158 23.814 1.00 82.19 90 THR A CA 1
ATOM 711 C C . THR A 1 90 ? -15.525 16.242 24.855 1.00 82.19 90 THR A C 1
ATOM 713 O O . THR A 1 90 ? -16.234 16.035 25.836 1.00 82.19 90 THR A O 1
ATOM 716 N N . VAL A 1 91 ? -14.969 17.436 24.640 1.00 84.44 91 VAL A N 1
ATOM 717 C CA . VAL A 1 91 ? -15.206 18.592 25.528 1.00 84.44 91 VAL A CA 1
ATOM 718 C C . VAL A 1 91 ? -16.708 18.911 25.658 1.00 84.44 91 VAL A C 1
ATOM 720 O O . VAL A 1 91 ? -17.148 19.435 26.672 1.00 84.44 91 VAL A O 1
ATOM 723 N N . THR A 1 92 ? -17.502 18.553 24.647 1.00 85.25 92 THR A N 1
ATOM 724 C CA . THR A 1 92 ? -18.950 18.789 24.568 1.00 85.25 92 THR A CA 1
ATOM 725 C C . THR A 1 92 ? -19.824 17.610 25.019 1.00 85.25 92 THR A C 1
ATOM 727 O O . THR A 1 92 ? -21.044 17.729 24.957 1.00 85.25 92 THR A O 1
ATOM 730 N N . GLY A 1 93 ? -19.252 16.476 25.444 1.00 85.31 93 GLY A N 1
ATOM 731 C CA . GLY A 1 93 ? -20.021 15.301 25.875 1.00 85.31 93 GLY A CA 1
ATOM 732 C C . GLY A 1 93 ? -19.426 13.975 25.405 1.00 85.31 93 GLY A C 1
ATOM 733 O O . GLY A 1 93 ? -18.212 13.798 25.395 1.00 85.31 93 GLY A O 1
ATOM 734 N N . PHE A 1 94 ? -20.277 13.021 25.027 1.00 87.12 94 PHE A N 1
ATOM 735 C CA . PHE A 1 94 ? -19.849 11.719 24.512 1.00 87.12 94 PHE A CA 1
ATOM 736 C C . PHE A 1 94 ? -20.317 11.523 23.074 1.00 87.12 94 PHE A C 1
ATOM 738 O O . PHE A 1 94 ? -21.444 11.868 22.722 1.00 87.12 94 PHE A O 1
ATOM 745 N N . LYS A 1 95 ? -19.455 10.938 22.243 1.00 86.81 95 LYS A N 1
ATOM 746 C CA . LYS A 1 95 ? -19.776 10.537 20.875 1.00 86.81 95 LYS A CA 1
ATOM 747 C C . LYS A 1 95 ? -19.569 9.040 20.721 1.00 86.81 95 LYS A C 1
ATOM 749 O O . LYS A 1 95 ? -18.449 8.559 20.874 1.00 86.81 95 LYS A O 1
ATOM 754 N N . THR A 1 96 ? -20.624 8.328 20.356 1.00 87.06 96 THR A N 1
ATOM 755 C CA . THR A 1 96 ? -20.548 6.910 19.995 1.00 87.06 96 THR A CA 1
ATOM 756 C C . THR A 1 96 ? -20.385 6.777 18.485 1.00 87.06 96 THR A C 1
ATOM 758 O O . THR A 1 96 ? -21.113 7.413 17.725 1.00 87.06 96 THR A O 1
ATOM 761 N N . THR A 1 97 ? -19.431 5.958 18.048 1.00 85.88 97 THR A N 1
ATOM 762 C CA . THR A 1 97 ? -19.212 5.624 16.637 1.00 85.88 97 THR A CA 1
ATOM 763 C C . THR A 1 97 ? -19.099 4.113 16.492 1.00 85.88 97 THR A C 1
ATOM 765 O O . THR A 1 97 ? -18.344 3.472 17.227 1.00 85.88 97 THR A O 1
ATOM 768 N N . THR A 1 98 ? -19.804 3.564 15.508 1.00 87.19 98 THR A N 1
ATOM 769 C CA . THR A 1 98 ? -19.621 2.183 15.062 1.00 87.19 98 THR A CA 1
ATOM 770 C C . THR A 1 98 ? -18.526 2.144 14.005 1.00 87.19 98 THR A C 1
ATOM 772 O O . THR A 1 98 ? -18.601 2.838 12.991 1.00 87.19 9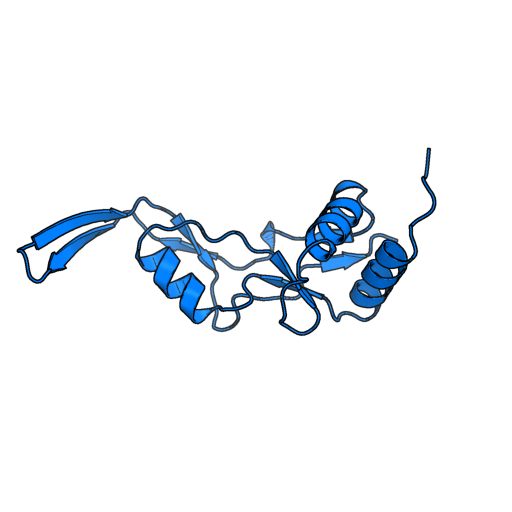8 THR A O 1
ATOM 775 N N . ILE A 1 99 ? -17.491 1.354 14.262 1.00 85.31 99 ILE A N 1
ATOM 776 C CA . ILE A 1 99 ? -16.421 1.044 13.321 1.00 85.31 99 ILE A CA 1
ATOM 777 C C . ILE A 1 99 ? -16.771 -0.306 12.696 1.00 85.31 99 ILE A C 1
ATOM 779 O O . ILE A 1 99 ? -16.766 -1.295 13.431 1.00 85.31 99 ILE A O 1
ATOM 783 N N . PRO A 1 100 ? -17.072 -0.373 11.387 1.00 82.44 100 PRO A N 1
ATOM 784 C CA . PRO A 1 100 ? -17.405 -1.633 10.737 1.00 82.44 100 PRO A CA 1
ATOM 785 C C . PRO A 1 100 ? -16.209 -2.590 10.751 1.00 82.44 100 PRO A C 1
ATOM 787 O O . PRO A 1 100 ? -15.052 -2.175 10.901 1.00 82.44 100 PRO A O 1
ATOM 790 N N . ALA A 1 101 ? -16.496 -3.878 10.563 1.00 83.31 101 ALA A N 1
ATOM 791 C CA . ALA A 1 101 ? -15.454 -4.870 10.349 1.00 83.31 101 ALA A CA 1
ATOM 792 C C . ALA A 1 101 ? -14.574 -4.471 9.151 1.00 83.31 101 ALA A C 1
ATOM 794 O O . ALA A 1 101 ? -15.079 -4.040 8.112 1.00 83.31 101 ALA A O 1
ATOM 795 N N . HIS A 1 102 ? -13.258 -4.577 9.309 1.00 78.62 102 HIS A N 1
ATOM 796 C CA . HIS A 1 102 ? -12.290 -4.196 8.282 1.00 78.62 102 HIS A CA 1
ATOM 797 C C . HIS A 1 102 ? -10.991 -4.988 8.428 1.00 78.62 102 HIS A C 1
ATOM 799 O O . HIS A 1 102 ? -10.718 -5.587 9.465 1.00 78.62 102 HIS A O 1
ATOM 805 N N . GLU A 1 103 ? -10.175 -4.987 7.379 1.00 76.00 103 GLU A N 1
ATOM 806 C CA . GLU A 1 103 ? -8.857 -5.615 7.398 1.00 76.00 103 GLU A CA 1
ATOM 807 C C . GLU A 1 103 ? -7.767 -4.603 7.775 1.00 76.00 103 GLU A C 1
ATOM 809 O O . GLU A 1 103 ? -7.747 -3.476 7.273 1.00 76.00 103 GLU A O 1
ATOM 814 N N . GLU A 1 104 ? -6.818 -5.023 8.611 1.00 72.94 104 GLU A N 1
ATOM 815 C CA . GLU A 1 104 ? -5.635 -4.246 8.991 1.00 72.94 104 GLU A CA 1
ATOM 816 C C . GLU A 1 104 ? -4.341 -5.037 8.710 1.00 72.94 104 GLU A C 1
ATOM 818 O O . GLU A 1 104 ? -4.258 -6.208 9.088 1.00 72.94 104 GLU A O 1
ATOM 823 N N . PRO A 1 105 ? -3.285 -4.436 8.126 1.00 66.00 105 PRO A N 1
ATOM 824 C CA . PRO A 1 105 ? -2.012 -5.119 7.898 1.00 66.00 105 PRO A CA 1
ATOM 825 C C . PRO A 1 105 ? -1.323 -5.605 9.187 1.00 66.00 105 PRO A C 1
ATOM 827 O O . PRO A 1 105 ? -1.320 -4.906 10.203 1.00 66.00 105 PRO A O 1
ATOM 830 N N . ILE A 1 106 ? -0.688 -6.778 9.140 1.00 64.12 106 ILE A N 1
ATOM 831 C CA . ILE A 1 106 ? 0.087 -7.371 10.238 1.00 64.12 106 ILE A CA 1
ATOM 832 C C . ILE A 1 106 ? 1.538 -6.888 10.132 1.00 64.12 106 ILE A C 1
ATOM 834 O O . ILE A 1 106 ? 2.239 -7.219 9.180 1.00 64.12 106 ILE A O 1
ATOM 838 N N . GLY A 1 107 ? 2.006 -6.127 11.126 1.00 60.53 107 GLY A N 1
ATOM 839 C CA . GLY A 1 107 ? 3.415 -5.731 11.247 1.00 60.53 107 GLY A CA 1
ATOM 840 C C . GLY A 1 107 ? 3.655 -4.259 11.596 1.00 60.53 107 GLY A C 1
ATOM 841 O O . GLY A 1 107 ? 2.736 -3.433 11.647 1.00 60.53 107 GLY A O 1
ATOM 842 N N . SER A 1 108 ? 4.920 -3.938 11.889 1.00 51.81 108 SER A N 1
ATOM 843 C CA . SER A 1 108 ? 5.410 -2.572 12.141 1.00 51.81 108 SER A CA 1
ATOM 844 C C . SER A 1 108 ? 5.600 -1.786 10.844 1.00 51.81 108 SER A C 1
ATOM 846 O O . SER A 1 108 ? 5.280 -0.599 10.792 1.00 51.81 108 SER A O 1
ATOM 848 N N . SER A 1 109 ? 6.042 -2.451 9.778 1.00 53.16 109 SER A N 1
ATOM 849 C CA . SER A 1 109 ? 6.062 -1.890 8.438 1.00 53.16 109 SER A CA 1
ATOM 850 C C . SER A 1 109 ? 4.738 -2.212 7.755 1.00 53.16 109 SER A C 1
ATOM 852 O O . SER A 1 109 ? 4.512 -3.320 7.287 1.00 53.16 109 SER A O 1
ATOM 854 N N . TRP A 1 110 ? 3.866 -1.215 7.619 1.00 62.88 110 TRP A N 1
ATOM 855 C CA . TRP A 1 110 ? 2.741 -1.256 6.672 1.00 62.88 110 TRP A CA 1
ATOM 856 C C . TRP A 1 110 ? 3.208 -1.285 5.200 1.00 62.88 110 TRP A C 1
ATOM 858 O O . TRP A 1 110 ? 2.445 -0.937 4.307 1.00 62.88 110 TRP A O 1
ATOM 868 N N . ALA A 1 111 ? 4.468 -1.639 4.950 1.00 60.47 111 ALA A N 1
ATOM 869 C CA . ALA A 1 111 ? 5.142 -1.656 3.670 1.00 60.47 111 ALA A CA 1
ATOM 870 C C . ALA A 1 111 ? 5.918 -2.964 3.536 1.00 60.47 111 ALA A C 1
ATOM 872 O O . ALA A 1 111 ? 6.625 -3.373 4.460 1.00 60.47 111 ALA A O 1
ATOM 873 N N . GLY A 1 112 ? 5.784 -3.603 2.378 1.00 65.25 112 GLY A N 1
ATOM 874 C CA . GLY A 1 112 ? 6.545 -4.793 2.027 1.00 65.25 112 GLY A CA 1
ATOM 875 C C . GLY A 1 112 ? 6.838 -4.848 0.534 1.00 65.25 112 GLY A C 1
ATOM 876 O O . GLY A 1 112 ? 6.301 -4.079 -0.268 1.00 65.25 112 GLY A O 1
ATOM 877 N N . ARG A 1 113 ? 7.763 -5.730 0.158 1.00 70.12 113 ARG A N 1
ATOM 878 C CA . ARG A 1 113 ? 8.200 -5.907 -1.231 1.00 70.12 113 ARG A CA 1
ATOM 879 C C . ARG A 1 113 ? 7.229 -6.834 -1.956 1.00 70.12 113 ARG A C 1
ATOM 881 O O . ARG A 1 113 ? 7.536 -7.993 -2.185 1.00 70.12 113 ARG A O 1
ATOM 888 N N . TYR A 1 114 ? 6.063 -6.295 -2.296 1.00 69.00 114 TYR A N 1
ATOM 889 C CA . TYR A 1 114 ? 5.008 -7.009 -3.026 1.00 69.00 114 TYR A CA 1
ATOM 890 C C . TYR A 1 114 ? 4.952 -6.626 -4.510 1.00 69.00 114 TYR A C 1
ATOM 892 O O . TYR A 1 114 ? 4.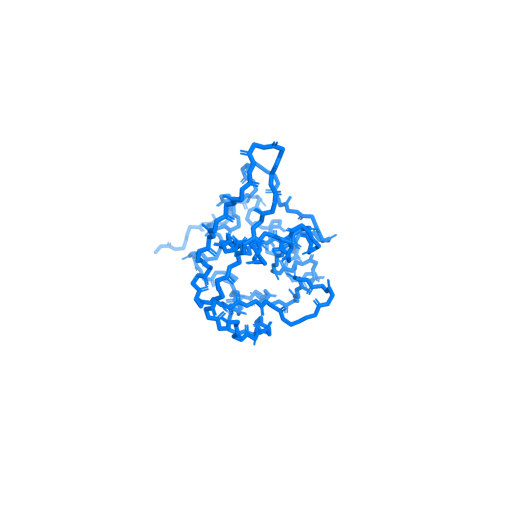013 -6.991 -5.208 1.00 69.00 114 TYR A O 1
ATOM 900 N N . CYS A 1 115 ? 5.938 -5.866 -4.995 1.00 71.88 115 CYS A N 1
ATOM 901 C CA . CYS A 1 115 ? 6.034 -5.440 -6.388 1.00 71.88 115 CYS A CA 1
ATOM 902 C C . CYS A 1 115 ? 7.131 -6.221 -7.107 1.00 71.88 115 CYS A C 1
ATOM 904 O O . CYS A 1 115 ? 8.273 -6.249 -6.650 1.00 71.88 115 CYS A O 1
ATOM 906 N N . SER A 1 116 ? 6.800 -6.786 -8.265 1.00 73.19 116 SER A N 1
ATOM 907 C CA . SER A 1 116 ? 7.757 -7.446 -9.159 1.00 73.19 116 SER A CA 1
ATOM 908 C C . SER A 1 116 ? 7.539 -6.997 -10.601 1.00 73.19 116 SER A C 1
ATOM 910 O O . SER A 1 116 ? 6.421 -6.648 -10.982 1.00 73.19 116 SER A O 1
ATOM 912 N N . ALA A 1 117 ? 8.613 -6.953 -11.390 1.00 73.19 117 ALA A N 1
ATOM 913 C CA . ALA A 1 117 ? 8.520 -6.687 -12.820 1.00 73.19 117 ALA A CA 1
ATOM 914 C C . ALA A 1 117 ? 8.107 -7.973 -13.543 1.00 73.19 117 ALA A C 1
ATOM 916 O O .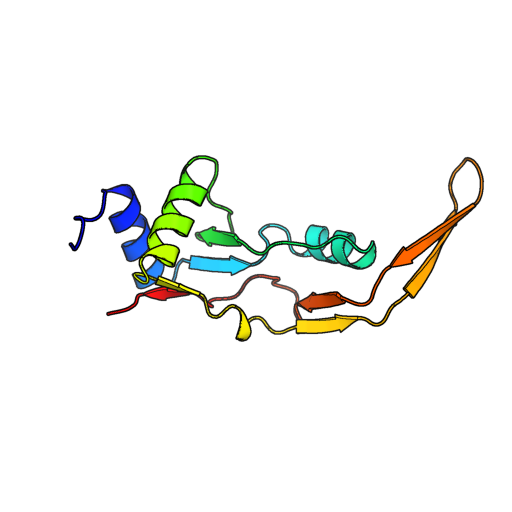 ALA A 1 117 ? 8.592 -9.056 -13.209 1.00 73.19 117 ALA A O 1
ATOM 917 N N . THR A 1 118 ? 7.222 -7.848 -14.524 1.00 65.69 118 THR A N 1
ATOM 918 C CA . THR A 1 118 ? 6.809 -8.971 -15.368 1.00 65.69 118 THR A CA 1
ATOM 919 C C . THR A 1 118 ? 7.767 -9.046 -16.555 1.00 65.69 118 THR A C 1
ATOM 921 O O . THR A 1 118 ? 7.841 -8.090 -17.329 1.00 65.69 118 THR A O 1
ATOM 924 N N . CYS A 1 119 ? 8.537 -10.134 -16.654 1.00 44.31 119 CYS A N 1
ATOM 925 C CA . CYS A 1 119 ? 9.431 -10.401 -17.786 1.00 44.31 119 CYS A CA 1
ATOM 926 C C . CYS A 1 119 ? 8.657 -10.668 -19.082 1.00 44.31 119 CYS A C 1
ATOM 928 O O . CYS A 1 119 ? 7.615 -11.361 -19.010 1.00 44.31 119 CYS A O 1
#

Secondary structure (DSSP, 8-state):
--PPPPHHHHHHHHHHHTT-EEEE-SSHHHHHHHHTTTPPP--EEEETTB--TTHHHHHHHHHHTTTSEEE-TTSS-EEEEPPEEEEEEETTEEEEEEE--EEEE-SS-SEE--EEE--